Protein AF-A0A800AWV9-F1 (afdb_monomer)

Sequence (65 aa):
TVLVDPPRAGLDIGTIELIANIKHIIYISCNPETLARDLETLTKTHEFLNFSDKNFMYIVNRMCG

Mean predicted aligned error: 6.09 Å

pLDDT: mean 75.78, std 8.45, range [50.56, 84.69]

Radius of gyration: 10.66 Å; Cα contacts (8 Å, |Δi|>4): 102; chains: 1; bounding box: 23×20×30 Å

Nearest PDB structures (foldseek):
  3bt7-assembly2_B  TM=8.772E-01  e=1.992E-05  Escherichia coli
  5j42-assembly1_A  TM=5.866E-01  e=1.051E-01  Mus musculus
  4gyz-assembly6_F  TM=5.327E-01  e=1.465E-01  Mus musculus
  4gyz-assembly8_H  TM=6.005E-01  e=3.042E-01  Mus musculus
  5j3z-assembly2_B  TM=5.670E-01  e=3.250E-01  Mus musculus

Foldseek 3Di:
DEEDEDDQQADDPVVLVVCLVPFKYWYWAPHVVNVVVSCVSSVVFWDWDDADPPTRITITGGPDD

Structure (mmCIF, N/CA/C/O backbone):
data_AF-A0A800AWV9-F1
#
_entry.id   AF-A0A800AWV9-F1
#
loop_
_atom_site.group_PDB
_atom_site.id
_atom_site.type_symbol
_atom_site.label_atom_id
_atom_site.label_alt_id
_atom_site.label_comp_id
_atom_site.label_asym_id
_atom_site.label_entity_id
_atom_site.label_seq_id
_atom_site.pdbx_PDB_ins_code
_atom_site.Cartn_x
_atom_site.Cartn_y
_atom_site.Cartn_z
_atom_site.occupancy
_atom_site.B_iso_or_equiv
_atom_site.auth_seq_id
_atom_site.auth_comp_id
_atom_site.auth_asym_id
_atom_site.auth_atom_id
_atom_site.pdbx_PDB_model_num
ATOM 1 N N . THR A 1 1 ? -9.298 -7.804 6.026 1.00 70.00 1 THR A N 1
ATOM 2 C CA . THR A 1 1 ? -7.925 -7.966 5.521 1.00 70.00 1 THR A CA 1
ATOM 3 C C . THR A 1 1 ? -7.987 -8.088 4.024 1.00 70.00 1 THR A C 1
ATOM 5 O O . THR A 1 1 ? -8.817 -8.856 3.554 1.00 70.00 1 THR A O 1
ATOM 8 N N . VAL A 1 2 ? -7.191 -7.309 3.295 1.00 81.88 2 VAL A N 1
ATOM 9 C CA . VAL A 1 2 ? -7.123 -7.344 1.827 1.00 81.88 2 VAL A CA 1
ATOM 10 C C . VAL A 1 2 ? -5.708 -7.711 1.392 1.00 81.88 2 VAL A C 1
ATOM 12 O O . VAL A 1 2 ? -4.745 -7.301 2.038 1.00 81.88 2 VAL A O 1
ATOM 15 N N . LEU A 1 3 ? -5.594 -8.495 0.323 1.00 80.38 3 LEU A N 1
ATOM 16 C CA . LEU A 1 3 ? -4.331 -8.767 -0.354 1.00 80.38 3 LEU A CA 1
ATOM 17 C C . LEU A 1 3 ? -4.344 -8.037 -1.693 1.00 80.38 3 LEU A C 1
ATOM 19 O O . LEU A 1 3 ? -5.319 -8.135 -2.438 1.00 80.38 3 LEU A O 1
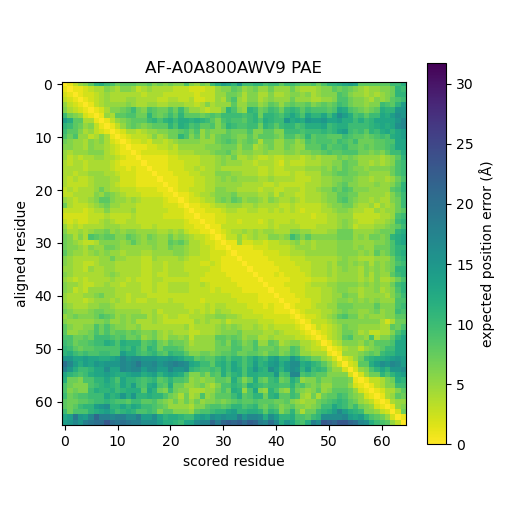ATOM 23 N N . VAL A 1 4 ? -3.281 -7.288 -1.960 1.00 79.81 4 VAL A N 1
ATOM 24 C CA . VAL A 1 4 ? -3.133 -6.448 -3.141 1.00 79.81 4 VAL A CA 1
ATOM 25 C C . VAL A 1 4 ? -1.828 -6.821 -3.828 1.00 79.81 4 VAL A C 1
ATOM 27 O O . VAL A 1 4 ? -0.753 -6.684 -3.248 1.00 79.81 4 VAL A O 1
ATOM 30 N N . ASP A 1 5 ? -1.953 -7.305 -5.058 1.00 80.38 5 ASP A N 1
ATOM 31 C CA . ASP A 1 5 ? -0.851 -7.620 -5.965 1.00 80.38 5 ASP A CA 1
ATOM 32 C C . ASP A 1 5 ? -1.029 -6.743 -7.215 1.00 80.38 5 ASP A C 1
ATOM 34 O O . ASP A 1 5 ? -1.780 -7.106 -8.128 1.00 80.38 5 ASP A O 1
ATOM 38 N N . PRO A 1 6 ? -0.487 -5.512 -7.217 1.00 69.69 6 PRO A N 1
ATOM 39 C CA . PRO A 1 6 ? -0.634 -4.605 -8.337 1.00 69.69 6 PRO A CA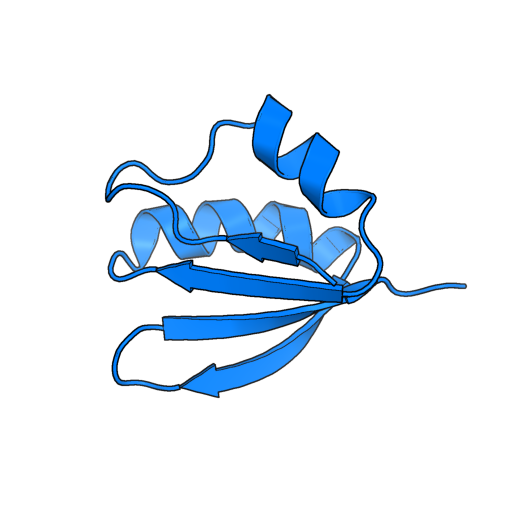 1
ATOM 40 C C . PRO A 1 6 ? 0.142 -5.122 -9.557 1.00 69.69 6 PRO A C 1
ATOM 42 O O . PRO A 1 6 ? 1.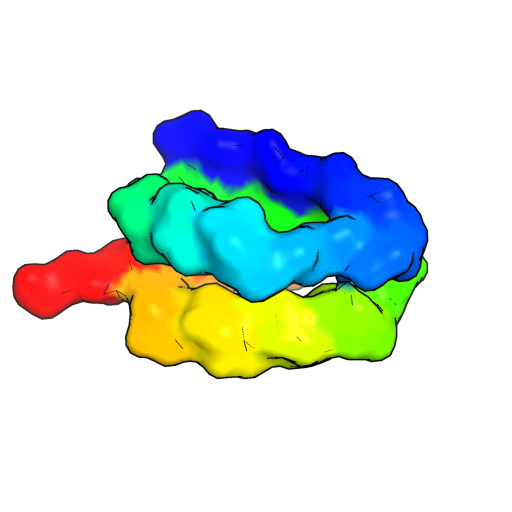213 -5.719 -9.416 1.00 69.69 6 PRO A O 1
ATOM 45 N N . PRO A 1 7 ? -0.311 -4.814 -10.785 1.00 70.94 7 PRO A N 1
ATOM 46 C CA . PRO A 1 7 ? 0.535 -4.976 -11.966 1.00 70.94 7 PRO A CA 1
ATOM 47 C C . PRO A 1 7 ? 1.830 -4.154 -11.811 1.00 70.94 7 PRO A C 1
ATOM 49 O O . PRO A 1 7 ? 1.879 -3.211 -11.028 1.00 70.94 7 PRO A O 1
ATOM 52 N N . ARG A 1 8 ? 2.877 -4.436 -12.608 1.00 62.69 8 ARG A N 1
ATOM 53 C CA . ARG A 1 8 ? 4.183 -3.720 -12.562 1.00 62.69 8 ARG A CA 1
ATOM 54 C C . ARG A 1 8 ? 4.099 -2.181 -12.562 1.00 62.69 8 ARG A C 1
ATOM 56 O O . ARG A 1 8 ? 5.064 -1.531 -12.167 1.00 62.69 8 ARG A O 1
ATOM 63 N N . ALA A 1 9 ? 2.983 -1.623 -13.033 1.00 69.62 9 ALA A N 1
ATOM 64 C CA . ALA A 1 9 ? 2.684 -0.194 -13.047 1.00 69.62 9 ALA A CA 1
ATOM 65 C C . ALA A 1 9 ? 2.292 0.396 -11.671 1.00 69.62 9 ALA A C 1
ATOM 67 O O . ALA A 1 9 ? 2.239 1.616 -11.551 1.00 69.62 9 ALA A O 1
ATOM 68 N N . GLY A 1 10 ? 2.058 -0.429 -10.645 1.00 71.00 10 GLY A N 1
ATOM 69 C CA . GLY A 1 10 ? 1.5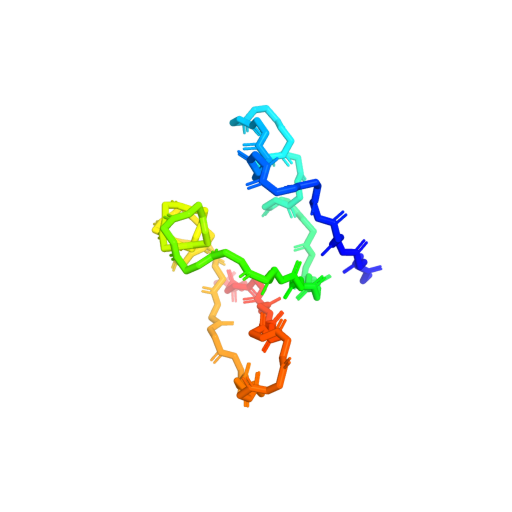56 0.001 -9.337 1.00 71.00 10 GLY A CA 1
ATOM 70 C C . GLY A 1 10 ? 0.031 0.137 -9.298 1.00 71.00 10 GLY A C 1
ATOM 71 O O . GLY A 1 10 ? -0.673 -0.319 -10.205 1.00 71.00 10 GLY A O 1
ATOM 72 N N . LEU A 1 11 ? -0.478 0.739 -8.222 1.00 75.50 11 LEU A N 1
ATOM 73 C CA . LEU A 1 11 ? -1.894 1.087 -8.082 1.00 75.50 11 LEU A CA 1
ATOM 74 C C . LEU A 1 11 ? -2.141 2.529 -8.526 1.00 75.50 11 LEU A C 1
ATOM 76 O O . LEU A 1 11 ? -1.298 3.404 -8.355 1.00 75.50 11 LEU A O 1
ATOM 80 N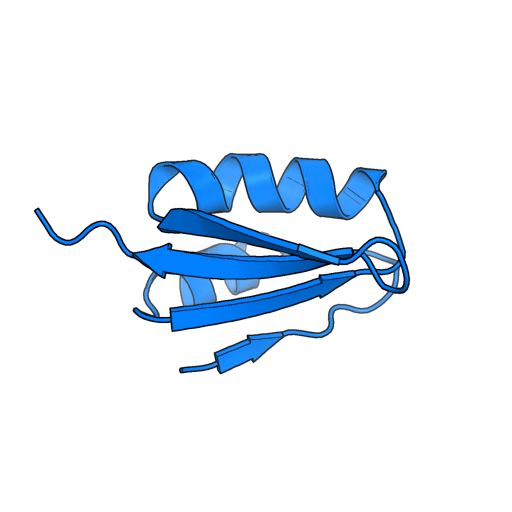 N . ASP A 1 12 ? -3.334 2.790 -9.057 1.00 82.62 12 ASP A N 1
ATOM 81 C CA . ASP A 1 12 ? -3.796 4.165 -9.228 1.00 82.62 12 ASP A CA 1
ATOM 82 C C . ASP A 1 12 ? -4.177 4.777 -7.872 1.00 82.62 12 ASP A C 1
ATOM 84 O O . ASP A 1 12 ? -4.629 4.069 -6.964 1.00 82.62 12 ASP A O 1
ATOM 88 N N . ILE A 1 13 ? -4.057 6.100 -7.757 1.00 78.75 13 ILE A N 1
ATOM 89 C CA . ILE A 1 13 ? -4.351 6.876 -6.545 1.00 78.75 13 ILE A CA 1
ATOM 90 C C . ILE A 1 13 ? -5.740 6.541 -5.988 1.00 78.75 13 ILE A C 1
ATOM 92 O O . ILE A 1 13 ? -5.868 6.302 -4.787 1.00 78.75 13 ILE A O 1
ATOM 96 N N . GLY A 1 14 ? -6.763 6.419 -6.843 1.00 82.25 14 GLY A N 1
ATOM 97 C CA . GLY A 1 14 ? -8.113 6.079 -6.382 1.00 82.25 14 GLY A CA 1
ATOM 98 C C . GLY A 1 14 ? -8.189 4.694 -5.728 1.00 82.25 14 GLY A C 1
ATOM 99 O O . GLY A 1 14 ? -8.935 4.485 -4.772 1.00 82.25 14 GLY A O 1
ATOM 100 N N . THR A 1 15 ? -7.368 3.748 -6.190 1.00 83.44 15 THR A N 1
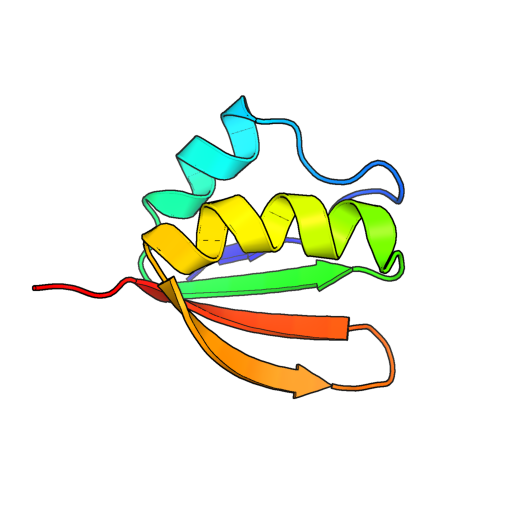ATOM 101 C CA . THR A 1 15 ? -7.291 2.412 -5.586 1.00 83.44 15 THR A CA 1
ATOM 102 C C . THR A 1 15 ? -6.529 2.449 -4.266 1.00 83.44 15 THR A C 1
ATOM 104 O O . THR A 1 15 ? -6.954 1.793 -3.317 1.00 83.44 15 THR A O 1
ATOM 107 N N . ILE A 1 16 ? -5.457 3.247 -4.178 1.00 82.06 16 ILE A N 1
ATOM 108 C CA . ILE A 1 16 ? -4.690 3.462 -2.941 1.00 82.06 16 ILE A CA 1
ATOM 109 C C . ILE A 1 16 ? -5.595 4.033 -1.843 1.00 82.06 16 ILE A C 1
ATOM 111 O O . ILE A 1 16 ? -5.591 3.520 -0.726 1.00 82.06 16 ILE A O 1
ATOM 115 N N . GLU A 1 17 ? -6.417 5.039 -2.152 1.00 82.56 17 GLU A N 1
ATOM 116 C CA . GLU A 1 17 ? -7.350 5.629 -1.181 1.00 82.56 17 GLU A CA 1
ATOM 117 C C . GLU A 1 17 ? -8.433 4.642 -0.720 1.00 82.56 17 GLU A C 1
ATOM 119 O O . GLU A 1 17 ? -8.789 4.601 0.463 1.00 82.56 17 GLU A O 1
ATOM 124 N N . LEU A 1 18 ? -8.927 3.793 -1.626 1.00 83.62 18 LEU A N 1
ATOM 125 C CA . LEU A 1 18 ? -9.876 2.735 -1.277 1.00 83.62 18 LEU A CA 1
ATOM 126 C C . LEU A 1 18 ? -9.251 1.718 -0.319 1.00 83.62 18 LEU A C 1
ATOM 128 O O . LEU A 1 18 ? -9.838 1.414 0.724 1.00 83.62 18 LEU A O 1
ATOM 132 N N . ILE A 1 19 ? -8.054 1.212 -0.633 1.00 83.69 19 ILE A N 1
ATOM 133 C CA . ILE A 1 19 ? -7.388 0.236 0.236 1.00 83.69 19 ILE A CA 1
ATOM 134 C C . ILE A 1 19 ? -6.920 0.873 1.544 1.00 83.69 19 ILE A C 1
ATOM 136 O O . ILE A 1 19 ? -6.982 0.198 2.562 1.00 83.69 19 ILE A O 1
ATOM 140 N N . ALA A 1 20 ? -6.572 2.165 1.569 1.00 81.44 20 ALA A N 1
ATOM 141 C CA . ALA A 1 20 ? -6.184 2.891 2.782 1.00 81.44 20 ALA A CA 1
ATOM 142 C C . ALA A 1 20 ? -7.309 2.979 3.836 1.00 81.44 20 ALA A C 1
ATOM 144 O O . ALA A 1 20 ? -7.070 3.296 5.003 1.00 81.44 20 ALA A O 1
ATOM 145 N N . ASN A 1 21 ? -8.554 2.674 3.468 1.00 82.19 21 ASN A N 1
ATOM 146 C CA . ASN A 1 21 ? -9.638 2.552 4.439 1.00 82.19 21 ASN A CA 1
ATOM 147 C C . ASN A 1 21 ? -9.689 1.171 5.120 1.00 82.19 21 ASN A C 1
ATOM 149 O O . ASN A 1 21 ? -10.312 1.032 6.178 1.00 82.19 21 ASN A O 1
ATOM 153 N N . ILE A 1 22 ? -9.016 0.161 4.564 1.00 83.62 22 ILE A N 1
ATOM 154 C CA . ILE A 1 22 ? -8.986 -1.214 5.071 1.00 83.62 22 ILE A CA 1
ATOM 155 C C . ILE A 1 22 ? -8.014 -1.309 6.251 1.00 83.62 22 ILE A C 1
ATOM 157 O O . ILE A 1 22 ? -6.895 -0.836 6.195 1.00 83.62 22 ILE A O 1
ATOM 161 N N . LYS A 1 23 ? -8.408 -2.002 7.323 1.00 80.69 23 LYS A N 1
ATOM 162 C CA . LYS A 1 23 ? -7.602 -2.095 8.553 1.00 80.69 23 LYS A CA 1
ATOM 163 C C . LYS A 1 23 ? -6.288 -2.884 8.413 1.00 80.69 23 LYS A C 1
ATOM 165 O O . LYS A 1 23 ? -5.321 -2.591 9.104 1.00 80.69 23 LYS A O 1
ATOM 170 N N . HIS A 1 24 ? -6.285 -3.904 7.557 1.00 81.44 24 HIS A N 1
ATOM 171 C CA . HIS A 1 24 ? -5.158 -4.811 7.335 1.00 81.44 24 HIS A CA 1
ATOM 172 C C . HIS A 1 24 ? -4.957 -5.004 5.836 1.00 81.44 24 HIS A C 1
ATOM 174 O O . HIS A 1 24 ? -5.853 -5.544 5.170 1.00 81.44 24 HIS A O 1
ATOM 180 N N . ILE A 1 25 ? -3.793 -4.609 5.332 1.00 84.69 25 ILE A N 1
ATOM 181 C CA . ILE A 1 25 ? -3.441 -4.689 3.915 1.00 84.69 25 ILE A CA 1
ATOM 182 C C . ILE A 1 25 ? -2.155 -5.511 3.789 1.00 84.69 25 ILE A C 1
ATOM 184 O O . ILE A 1 25 ? -1.191 -5.296 4.523 1.00 84.69 25 ILE A O 1
ATOM 188 N N . ILE A 1 26 ? -2.155 -6.470 2.867 1.00 84.25 26 ILE A N 1
ATOM 189 C CA . ILE A 1 26 ? -0.960 -7.193 2.432 1.00 84.25 26 ILE A CA 1
ATOM 190 C C . ILE A 1 26 ? -0.670 -6.713 1.017 1.00 84.25 26 ILE A C 1
ATOM 192 O O . ILE A 1 26 ? -1.407 -7.053 0.096 1.00 84.25 26 ILE A O 1
ATOM 196 N N . TYR A 1 27 ? 0.360 -5.893 0.862 1.00 82.94 27 TYR A N 1
ATOM 197 C CA . TYR A 1 27 ? 0.778 -5.326 -0.413 1.00 82.94 27 TYR A CA 1
ATOM 198 C C . TYR A 1 27 ? 2.018 -6.076 -0.907 1.00 82.94 27 TYR A C 1
ATOM 200 O O . TYR A 1 27 ? 3.014 -6.173 -0.189 1.00 82.94 27 TYR A O 1
ATOM 208 N N . ILE A 1 28 ? 1.961 -6.628 -2.115 1.00 80.81 28 ILE A N 1
ATOM 209 C CA . ILE A 1 28 ? 3.051 -7.393 -2.730 1.00 80.81 28 ILE A CA 1
ATOM 210 C C . ILE A 1 28 ? 3.458 -6.658 -4.002 1.00 80.81 28 ILE A C 1
ATOM 212 O O . ILE A 1 28 ? 2.602 -6.383 -4.830 1.00 80.81 28 ILE A O 1
ATOM 216 N N . SER A 1 29 ? 4.737 -6.322 -4.173 1.00 77.81 29 SER A N 1
ATOM 217 C CA . SER A 1 29 ? 5.216 -5.717 -5.422 1.00 77.81 29 SER A CA 1
ATOM 218 C C . SER A 1 29 ? 6.604 -6.216 -5.784 1.00 77.81 29 SER A C 1
ATOM 220 O O . SER A 1 29 ? 7.477 -6.373 -4.943 1.00 77.81 29 SER A O 1
ATOM 222 N N . CYS A 1 30 ? 6.836 -6.420 -7.077 1.00 78.38 30 CYS A N 1
ATOM 223 C CA . CYS A 1 30 ? 8.157 -6.753 -7.609 1.00 78.38 30 CYS A CA 1
ATOM 224 C C . CYS A 1 30 ? 8.935 -5.526 -8.122 1.00 78.38 30 CYS A C 1
ATOM 226 O O . CYS A 1 30 ? 10.045 -5.686 -8.629 1.00 78.38 30 CYS A O 1
ATOM 228 N N . ASN A 1 31 ? 8.362 -4.319 -8.028 1.00 80.31 31 ASN A N 1
ATOM 229 C CA . ASN A 1 31 ? 8.954 -3.083 -8.537 1.00 80.31 31 ASN A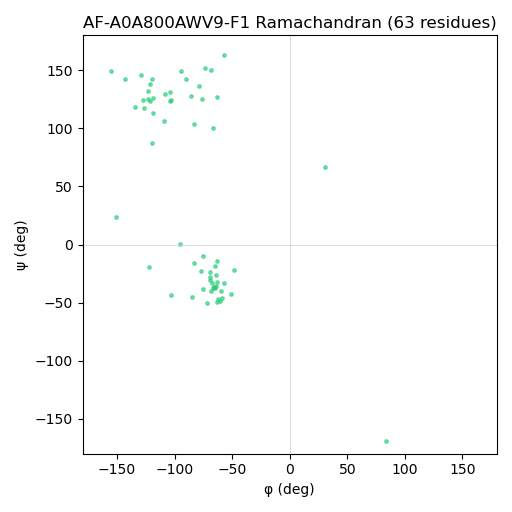 CA 1
ATOM 230 C C . ASN A 1 31 ? 9.188 -2.074 -7.389 1.00 80.31 31 ASN 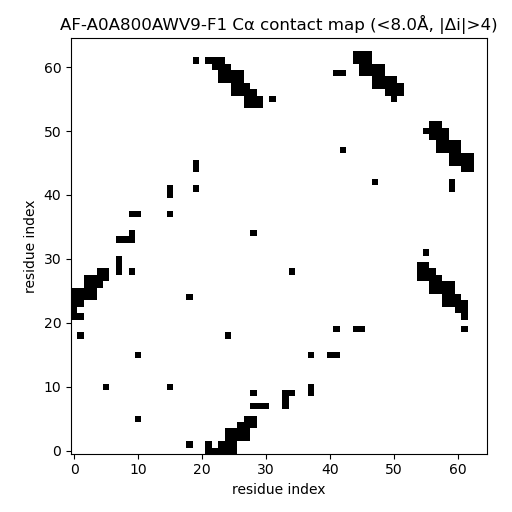A C 1
ATOM 232 O O . ASN A 1 31 ? 8.210 -1.586 -6.816 1.00 80.31 31 ASN A O 1
ATOM 236 N N . PRO A 1 32 ? 10.450 -1.747 -7.042 1.00 77.00 32 PRO A N 1
ATOM 237 C CA . PRO A 1 32 ? 10.763 -0.902 -5.888 1.00 77.00 32 PRO A CA 1
ATOM 238 C C . PRO A 1 32 ? 10.345 0.565 -6.068 1.00 77.00 32 PRO A C 1
ATOM 240 O O . PRO A 1 32 ? 10.026 1.225 -5.082 1.00 77.00 32 PRO A O 1
ATOM 243 N N . GLU A 1 33 ? 10.300 1.078 -7.302 1.00 82.94 33 GLU A N 1
ATOM 244 C CA . GLU A 1 33 ? 9.944 2.480 -7.568 1.00 82.94 33 GLU A CA 1
ATOM 245 C C . GLU A 1 33 ? 8.454 2.762 -7.330 1.00 82.94 33 GLU A C 1
ATOM 247 O O . GLU A 1 33 ? 8.100 3.701 -6.614 1.00 82.94 33 GLU A O 1
ATOM 252 N N . THR A 1 34 ? 7.567 1.939 -7.903 1.00 81.50 34 THR A N 1
ATOM 253 C CA . THR A 1 34 ? 6.109 2.090 -7.729 1.00 81.50 34 THR A CA 1
ATOM 254 C C . THR A 1 34 ? 5.701 1.815 -6.292 1.00 81.50 34 THR A C 1
ATOM 256 O O . THR A 1 34 ? 4.879 2.519 -5.719 1.00 81.50 34 THR A O 1
ATOM 259 N N . LEU A 1 35 ? 6.356 0.837 -5.680 1.00 80.38 35 LEU A N 1
ATOM 260 C CA . LEU A 1 35 ? 6.175 0.507 -4.285 1.00 80.38 35 LEU A CA 1
ATOM 261 C C . LEU A 1 35 ? 6.535 1.670 -3.353 1.00 80.38 35 LEU A C 1
ATOM 263 O O . LEU A 1 35 ? 5.757 1.973 -2.456 1.00 80.38 35 LEU A O 1
ATOM 267 N N . ALA A 1 36 ? 7.694 2.312 -3.529 1.00 81.88 36 ALA A N 1
ATOM 268 C CA . ALA A 1 36 ? 8.093 3.430 -2.675 1.00 81.88 36 ALA A CA 1
ATOM 269 C C . ALA A 1 36 ? 7.070 4.577 -2.744 1.00 81.88 36 ALA A C 1
ATOM 271 O O . ALA A 1 36 ? 6.709 5.146 -1.713 1.00 81.88 36 ALA A O 1
ATOM 272 N N . ARG A 1 37 ? 6.545 4.853 -3.946 1.00 84.12 37 ARG A N 1
ATOM 273 C CA . ARG A 1 37 ? 5.470 5.830 -4.166 1.00 84.12 37 ARG A CA 1
ATOM 274 C C . ARG A 1 37 ? 4.178 5.448 -3.434 1.00 84.12 37 ARG A C 1
ATOM 276 O O . ARG A 1 37 ? 3.590 6.293 -2.761 1.00 84.12 37 ARG A O 1
ATOM 283 N N . ASP A 1 38 ? 3.749 4.192 -3.539 1.00 82.19 38 ASP A N 1
ATOM 284 C CA . ASP A 1 38 ? 2.518 3.715 -2.897 1.00 82.19 38 ASP A CA 1
ATOM 285 C C . ASP A 1 38 ? 2.659 3.695 -1.364 1.00 82.19 38 ASP A C 1
ATOM 287 O O . ASP A 1 38 ? 1.758 4.125 -0.634 1.00 82.19 38 ASP A O 1
ATOM 291 N N . LEU A 1 39 ? 3.827 3.279 -0.864 1.00 79.44 39 LEU A N 1
ATOM 292 C CA . LEU A 1 39 ? 4.155 3.290 0.559 1.00 79.44 39 LEU A CA 1
ATOM 293 C C . LEU A 1 39 ? 4.193 4.707 1.139 1.00 79.44 39 LEU A C 1
ATOM 295 O O . LEU A 1 39 ? 3.744 4.879 2.266 1.00 79.44 39 LEU A O 1
ATOM 299 N N . GLU A 1 40 ? 4.643 5.733 0.411 1.00 84.25 40 GLU A N 1
ATOM 300 C CA . GLU A 1 40 ? 4.617 7.126 0.900 1.00 84.25 40 GLU A CA 1
ATOM 301 C C . GLU A 1 40 ? 3.198 7.577 1.294 1.00 84.25 40 GLU A C 1
ATOM 303 O O . GLU A 1 40 ? 3.004 8.341 2.241 1.00 84.25 40 GLU A O 1
ATOM 308 N N . THR A 1 41 ? 2.181 7.066 0.599 1.00 82.88 41 THR A N 1
ATOM 309 C CA . THR A 1 41 ? 0.780 7.355 0.919 1.00 82.88 41 THR A CA 1
ATOM 310 C C . THR A 1 41 ? 0.248 6.424 2.006 1.00 82.88 41 THR A C 1
ATOM 312 O O . THR A 1 41 ? -0.377 6.885 2.963 1.00 82.88 41 THR A O 1
ATOM 315 N N . LEU A 1 42 ? 0.523 5.120 1.906 1.00 80.69 42 LEU A N 1
ATOM 316 C CA . LEU A 1 42 ? 0.030 4.125 2.864 1.00 80.69 42 LEU A CA 1
ATOM 317 C C . LEU A 1 42 ? 0.627 4.316 4.266 1.00 80.69 42 LEU A C 1
ATOM 319 O O . LEU A 1 42 ? -0.098 4.183 5.248 1.00 80.69 42 LEU A O 1
ATOM 323 N N . THR A 1 43 ? 1.895 4.718 4.372 1.00 81.62 43 THR A N 1
ATOM 324 C CA . THR A 1 43 ? 2.590 4.989 5.649 1.00 81.62 43 THR A CA 1
ATOM 325 C C . THR A 1 43 ? 2.008 6.161 6.438 1.00 81.62 43 THR A C 1
ATOM 327 O O . THR A 1 43 ? 2.206 6.241 7.646 1.00 81.62 43 THR A O 1
ATOM 330 N N . LYS A 1 44 ? 1.231 7.050 5.801 1.00 83.44 44 LYS A N 1
ATOM 331 C CA . LYS A 1 44 ? 0.511 8.130 6.505 1.00 83.44 44 LYS A CA 1
ATOM 332 C C . LYS A 1 44 ? -0.634 7.610 7.370 1.00 83.44 44 LYS A C 1
ATOM 334 O O . LYS A 1 44 ? -1.076 8.298 8.282 1.00 83.44 44 LYS A O 1
ATOM 339 N N . THR A 1 45 ? -1.160 6.432 7.041 1.00 80.00 45 THR A N 1
ATOM 340 C CA . THR A 1 45 ? -2.347 5.849 7.686 1.00 80.00 45 THR A CA 1
ATOM 341 C C . THR A 1 45 ? -2.078 4.475 8.292 1.00 80.00 45 THR A C 1
ATOM 343 O O . THR A 1 45 ? -2.841 4.034 9.153 1.00 80.00 45 THR A O 1
ATOM 346 N N . HIS A 1 46 ? -1.010 3.801 7.863 1.00 82.69 46 HIS A N 1
ATOM 347 C CA . HIS A 1 46 ? -0.667 2.449 8.268 1.00 82.69 46 HIS A CA 1
ATOM 348 C C . HIS A 1 46 ? 0.777 2.329 8.734 1.00 82.69 46 HIS A C 1
ATOM 350 O O . HIS A 1 46 ? 1.684 2.924 8.158 1.00 82.69 46 HIS A O 1
ATOM 356 N N . GLU A 1 47 ? 0.995 1.463 9.715 1.00 78.50 47 GLU A N 1
ATOM 357 C CA . GLU A 1 47 ? 2.325 1.048 10.136 1.00 78.50 47 GLU A CA 1
ATOM 358 C C . GLU A 1 47 ? 2.806 -0.176 9.390 1.00 78.50 47 GLU A C 1
ATOM 360 O O . GLU A 1 47 ? 2.066 -1.130 9.143 1.00 78.50 47 GLU A O 1
ATOM 365 N N . PHE A 1 48 ? 4.097 -0.148 9.112 1.00 74.62 48 PHE A N 1
ATOM 366 C CA . PHE A 1 48 ? 4.839 -1.232 8.518 1.00 74.62 48 PHE A CA 1
ATOM 367 C C . PHE A 1 48 ? 5.114 -2.337 9.542 1.00 74.62 48 PHE A C 1
ATOM 369 O O . PHE A 1 48 ? 5.714 -2.075 10.581 1.00 74.62 48 PHE A O 1
ATOM 376 N N . LEU A 1 49 ? 4.735 -3.581 9.241 1.00 71.94 49 LEU A N 1
ATOM 377 C CA . LEU A 1 49 ? 4.948 -4.707 10.163 1.00 71.94 49 LEU A CA 1
ATOM 378 C C . LEU A 1 49 ? 6.105 -5.613 9.773 1.00 71.94 49 LEU A C 1
ATOM 380 O O . LEU A 1 49 ? 6.835 -6.063 10.646 1.00 71.94 49 LEU A O 1
ATOM 384 N N . ASN A 1 50 ? 6.232 -5.950 8.489 1.00 69.94 50 ASN A N 1
ATOM 385 C CA . ASN A 1 50 ? 7.223 -6.914 8.022 1.00 69.94 50 ASN A CA 1
ATOM 386 C C . ASN A 1 50 ? 7.571 -6.691 6.553 1.00 69.94 50 ASN A C 1
ATOM 388 O O . ASN A 1 50 ? 6.722 -6.281 5.762 1.00 69.94 50 ASN A O 1
ATOM 392 N N . PHE A 1 51 ? 8.818 -7.027 6.225 1.00 71.31 51 PHE A N 1
ATOM 393 C CA . PHE A 1 51 ? 9.391 -6.993 4.888 1.00 71.31 51 PHE A CA 1
ATOM 394 C C . PHE A 1 51 ? 9.899 -8.381 4.494 1.00 71.31 51 PHE A C 1
ATOM 396 O O . PHE A 1 51 ? 10.538 -9.051 5.307 1.00 71.31 51 PHE A O 1
ATOM 403 N N . SER A 1 52 ? 9.672 -8.806 3.249 1.00 71.06 52 SER A N 1
ATOM 404 C CA . SER A 1 52 ? 10.303 -10.011 2.700 1.00 71.06 52 SER A CA 1
ATOM 405 C C . SER A 1 52 ? 10.997 -9.722 1.371 1.00 71.06 52 SER A C 1
ATOM 407 O O . SER A 1 52 ? 10.363 -9.261 0.424 1.00 71.06 52 SER A O 1
ATOM 409 N N . ASP A 1 53 ? 12.288 -10.045 1.306 1.00 61.88 53 ASP A N 1
ATOM 410 C CA . ASP A 1 53 ? 13.221 -9.678 0.230 1.00 61.88 53 ASP A CA 1
ATOM 411 C C . ASP A 1 53 ? 12.869 -10.292 -1.141 1.00 61.88 53 ASP A C 1
ATOM 413 O O . ASP A 1 53 ? 13.174 -9.733 -2.187 1.00 61.88 53 ASP A O 1
ATOM 417 N N . LYS A 1 54 ? 12.167 -11.437 -1.162 1.00 58.22 54 LYS A N 1
ATOM 418 C CA . LYS A 1 54 ? 11.910 -12.184 -2.407 1.00 58.22 54 LYS A CA 1
ATOM 419 C C . LYS A 1 54 ? 10.811 -11.614 -3.308 1.00 58.22 54 LYS A C 1
ATOM 421 O O . LYS A 1 54 ? 10.815 -11.938 -4.486 1.00 58.22 54 LYS A O 1
ATOM 426 N N . ASN A 1 55 ? 9.869 -10.834 -2.777 1.00 55.81 55 ASN A N 1
ATOM 427 C CA . ASN A 1 55 ? 8.727 -10.285 -3.533 1.00 55.81 55 ASN A CA 1
ATOM 428 C C . ASN A 1 55 ? 8.243 -8.941 -2.961 1.00 55.81 55 ASN A C 1
ATOM 430 O O . ASN A 1 55 ? 7.068 -8.615 -3.096 1.00 55.81 55 ASN A O 1
ATOM 434 N N . PHE A 1 56 ? 9.132 -8.231 -2.254 1.00 63.31 56 PHE A N 1
ATOM 435 C CA . PHE A 1 56 ? 8.838 -7.044 -1.453 1.00 63.31 56 PHE A CA 1
ATOM 436 C C . PHE A 1 56 ? 7.409 -7.084 -0.872 1.00 63.31 56 PHE A C 1
ATOM 438 O O . PHE A 1 56 ? 6.510 -6.361 -1.299 1.00 63.31 56 PHE A O 1
ATOM 445 N N . MET A 1 57 ? 7.173 -8.040 0.036 1.00 62.16 57 MET A N 1
ATOM 446 C CA . MET A 1 57 ? 5.876 -8.201 0.700 1.00 62.16 57 MET A CA 1
ATOM 447 C C . MET A 1 57 ? 5.809 -7.283 1.916 1.00 62.16 57 MET A C 1
ATOM 449 O O . MET A 1 57 ? 6.678 -7.358 2.787 1.00 62.16 57 MET A O 1
ATOM 453 N N . TYR A 1 58 ? 4.750 -6.483 1.982 1.00 69.56 58 TYR A N 1
ATOM 454 C CA . TYR A 1 58 ? 4.505 -5.487 3.012 1.00 69.56 58 TYR A CA 1
ATOM 455 C C . TYR A 1 58 ? 3.179 -5.742 3.693 1.00 69.56 58 TYR A C 1
ATOM 457 O O . TYR A 1 58 ? 2.132 -5.813 3.053 1.00 69.56 58 TYR A O 1
ATOM 465 N N . ILE A 1 59 ? 3.223 -5.855 5.014 1.00 65.00 59 ILE A N 1
ATOM 466 C CA . ILE A 1 59 ? 2.016 -5.918 5.829 1.00 65.00 59 ILE A CA 1
ATOM 467 C C . ILE A 1 59 ? 1.865 -4.555 6.488 1.00 65.00 59 ILE A C 1
ATOM 469 O O . ILE A 1 59 ? 2.783 -4.092 7.167 1.00 65.00 59 ILE A O 1
ATOM 473 N N . VAL A 1 60 ? 0.714 -3.931 6.265 1.00 69.25 60 VAL A N 1
ATOM 474 C CA . VAL A 1 60 ? 0.384 -2.600 6.769 1.00 69.25 60 VAL A CA 1
ATOM 475 C C . VAL A 1 60 ? -0.876 -2.672 7.640 1.00 69.25 60 VAL A C 1
ATOM 477 O O . VAL A 1 60 ? -1.921 -3.1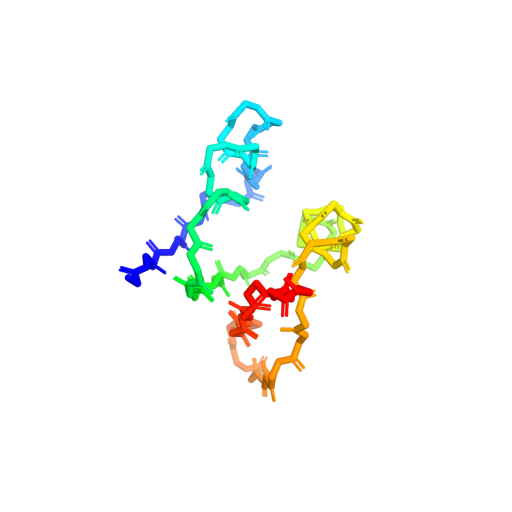53 7.189 1.00 69.25 60 VAL A O 1
ATOM 480 N N . ASN A 1 61 ? -0.776 -2.220 8.898 1.00 68.44 61 ASN A N 1
ATOM 481 C CA . ASN A 1 61 ? -1.911 -2.098 9.829 1.00 68.44 61 ASN A CA 1
ATOM 482 C C . ASN A 1 61 ? -2.323 -0.644 9.952 1.00 68.44 61 ASN A C 1
ATOM 484 O O . ASN A 1 61 ? -1.480 0.200 10.236 1.00 68.44 61 ASN A O 1
ATOM 488 N N . ARG A 1 62 ? -3.617 -0.358 9.820 1.00 72.62 62 ARG A N 1
ATOM 489 C CA . ARG A 1 62 ? -4.124 0.996 10.023 1.00 72.62 62 ARG A CA 1
ATOM 490 C C . ARG A 1 62 ? -3.885 1.417 11.472 1.00 72.62 62 ARG A C 1
ATOM 492 O O . ARG A 1 62 ? -4.328 0.719 12.388 1.00 72.62 62 ARG A O 1
ATOM 499 N N . MET A 1 63 ? -3.239 2.564 11.667 1.00 60.22 63 MET A N 1
ATOM 500 C CA . MET A 1 63 ? -3.161 3.211 12.973 1.00 60.22 63 MET A CA 1
ATOM 501 C C . MET A 1 63 ? -4.575 3.677 13.343 1.00 60.22 63 MET A C 1
ATOM 503 O O . MET A 1 63 ? -5.083 4.670 12.822 1.00 60.22 63 MET A O 1
ATOM 507 N N . CYS A 1 64 ? -5.258 2.917 14.195 1.00 57.06 64 CYS A N 1
ATOM 508 C CA . CYS A 1 64 ? -6.442 3.410 14.882 1.00 57.06 64 CYS A CA 1
ATOM 509 C C . CYS A 1 64 ? -5.956 4.190 16.105 1.00 57.06 64 CYS A C 1
ATOM 511 O O . CYS A 1 64 ? -5.517 3.573 17.073 1.00 57.06 64 CYS A O 1
ATOM 513 N N . GLY A 1 65 ? -5.993 5.521 16.015 1.00 50.56 65 GLY A N 1
ATOM 514 C CA . GLY A 1 65 ? -6.073 6.372 17.204 1.00 50.56 65 GLY A CA 1
ATOM 515 C C . GLY A 1 65 ? -7.408 6.178 17.908 1.00 50.56 65 GLY A C 1
ATOM 516 O O . GLY A 1 65 ? -8.411 5.947 17.190 1.00 50.56 65 GLY A O 1
#

Secondary structure (DSSP, 8-state):
-EEE---TT---HHHHHHHTTSSEEEEE-S-HHHHHHHHHHHTTTEEEEEEETTTTEEEEEE---

Solvent-accessible surface area (backbone atoms only — not comparable to full-atom values): 3796 Å² total; per-residue (Å²): 119,49,79,44,73,52,59,90,82,38,75,54,69,73,54,50,59,58,54,65,72,45,60,34,38,38,41,35,39,90,42,73,70,45,44,52,58,52,43,67,58,44,57,77,48,23,46,83,74,52,80,38,92,91,44,49,36,37,36,34,39,45,69,80,127